Protein AF-A0A955BAD9-F1 (afdb_monomer)

Mean predicted aligned error: 7.44 Å

Radius of gyration: 15.03 Å; Cα contacts (8 Å, |Δi|>4): 124; chains: 1; bounding box: 38×24×48 Å

Solvent-accessible surface area (backbone atoms only — not comparable to full-atom values): 6610 Å² total; per-residue (Å²): 117,67,66,63,49,35,53,48,53,50,49,50,52,53,49,50,53,49,53,52,49,50,55,52,46,46,71,65,42,60,84,68,66,59,98,59,85,75,54,67,67,60,50,46,52,51,29,34,54,47,10,43,53,49,12,52,51,46,30,72,78,48,44,62,55,74,58,89,49,70,70,55,49,56,50,46,48,54,52,46,16,51,53,46,8,49,50,25,32,52,53,23,52,53,34,48,76,68,78,38,84,68,52,74,58,26,33,36,72,38,28,22,42,18,38,35,36,17,38,49,43,34,72,76,67,36,87

Secondary structure (DSSP, 8-state):
-HHHHHHHHHHHHHHHHHHHHHHHHHHHHGGG--SS---HHHHHHHHHHHHHHHHHHHHHH--S-S---HHHHHHHHHHHHHHHHHHHHHHHHHHHHTT----GGGSHHHHHHHHHHHHHHHHHH--

Structure (mmCIF, N/CA/C/O backbone):
data_AF-A0A955BAD9-F1
#
_entry.id   AF-A0A955BAD9-F1
#
loop_
_atom_site.group_PDB
_atom_site.id
_atom_site.type_symbol
_atom_site.label_atom_id
_atom_site.label_alt_id
_atom_site.label_comp_id
_atom_site.label_asym_id
_atom_site.label_entity_id
_atom_site.label_seq_id
_atom_site.pdbx_PDB_ins_code
_atom_site.Cartn_x
_atom_site.Cartn_y
_atom_site.Cartn_z
_atom_site.occupancy
_atom_site.B_iso_or_equiv
_atom_site.auth_seq_id
_atom_site.auth_comp_id
_atom_site.auth_asym_id
_atom_site.auth_atom_id
_atom_site.pdbx_PDB_model_num
ATOM 1 N N . MET A 1 1 ? -0.091 -0.366 -24.744 1.00 60.34 1 MET A N 1
ATOM 2 C CA . MET A 1 1 ? -1.238 -1.117 -24.183 1.00 60.34 1 MET A CA 1
ATOM 3 C C . MET A 1 1 ? -0.776 -2.151 -23.162 1.00 60.34 1 MET A C 1
ATOM 5 O O . MET A 1 1 ? -1.406 -2.239 -22.121 1.00 60.34 1 MET A O 1
ATOM 9 N N . GLU A 1 2 ? 0.344 -2.839 -23.399 1.00 75.81 2 GLU A N 1
ATOM 10 C CA . GLU A 1 2 ? 0.946 -3.832 -22.484 1.00 75.81 2 GLU A CA 1
ATOM 11 C C . GLU A 1 2 ? 1.285 -3.264 -21.089 1.00 75.81 2 GLU A C 1
ATOM 13 O O . GLU A 1 2 ? 0.819 -3.780 -20.082 1.00 75.81 2 GLU A O 1
ATOM 18 N N . PHE A 1 3 ? 1.912 -2.083 -21.030 1.00 74.25 3 PHE A N 1
ATOM 19 C CA . PHE A 1 3 ? 2.253 -1.411 -19.766 1.00 74.25 3 PHE A CA 1
ATOM 20 C C . PHE A 1 3 ? 1.070 -1.169 -18.805 1.00 74.25 3 PHE A C 1
ATOM 22 O O . PHE A 1 3 ? 1.169 -1.429 -17.608 1.00 74.25 3 PHE A O 1
ATOM 29 N N . ILE A 1 4 ? -0.050 -0.633 -19.309 1.00 78.94 4 ILE A N 1
ATOM 30 C CA . ILE A 1 4 ? -1.216 -0.331 -18.459 1.00 78.94 4 ILE A CA 1
ATOM 31 C C . ILE A 1 4 ? -1.791 -1.632 -17.896 1.00 78.94 4 ILE A C 1
ATOM 33 O O . ILE A 1 4 ? -2.242 -1.655 -16.754 1.00 78.94 4 ILE A O 1
ATOM 37 N N . PHE A 1 5 ? -1.750 -2.706 -18.687 1.00 82.44 5 PHE A N 1
ATOM 38 C CA . PHE A 1 5 ? -2.208 -4.024 -18.278 1.00 82.44 5 PHE A CA 1
ATOM 39 C C . PHE A 1 5 ? -1.304 -4.632 -17.195 1.00 82.44 5 PHE A C 1
ATOM 41 O O . PHE A 1 5 ? -1.826 -5.059 -16.170 1.00 82.44 5 PHE A O 1
ATOM 48 N N . GLU A 1 6 ? 0.023 -4.595 -17.356 1.00 80.88 6 GLU A N 1
ATOM 49 C CA . GLU A 1 6 ? 0.983 -5.055 -16.335 1.00 80.88 6 GLU A CA 1
ATOM 50 C C . GLU A 1 6 ? 0.798 -4.321 -15.002 1.00 80.88 6 GLU A C 1
ATOM 52 O O . GLU A 1 6 ? 0.706 -4.946 -13.943 1.00 80.88 6 GLU A O 1
ATOM 57 N N . LEU A 1 7 ? 0.676 -2.989 -15.056 1.00 78.56 7 LEU A N 1
ATOM 58 C CA . LEU A 1 7 ? 0.479 -2.162 -13.868 1.00 78.56 7 LEU A CA 1
ATOM 59 C C . LEU A 1 7 ? -0.864 -2.469 -13.194 1.00 78.56 7 LEU A C 1
ATOM 61 O O . LEU A 1 7 ? -0.926 -2.570 -11.971 1.00 78.56 7 LEU A O 1
ATOM 65 N N . LEU A 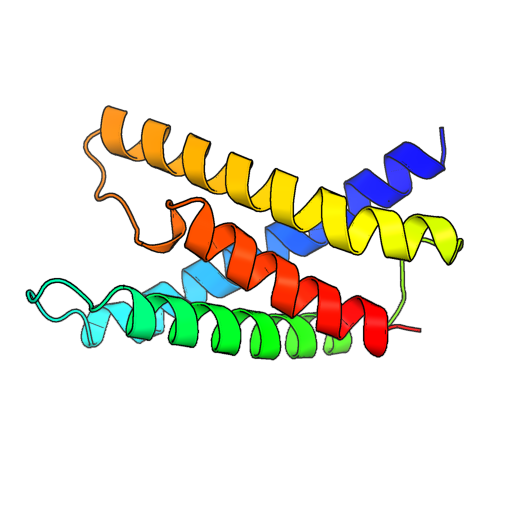1 8 ? -1.928 -2.679 -13.978 1.00 82.69 8 LEU A N 1
ATOM 66 C CA . 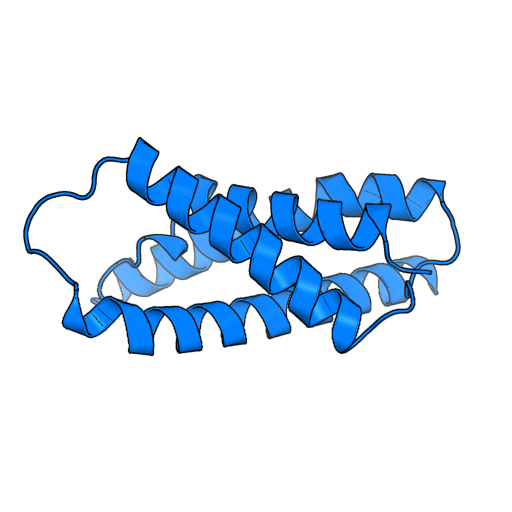LEU A 1 8 ? -3.235 -3.097 -13.467 1.00 82.69 8 LEU A CA 1
ATOM 67 C C . LEU A 1 8 ? -3.186 -4.471 -12.801 1.00 82.69 8 LEU A C 1
ATOM 69 O O . LEU A 1 8 ? -3.730 -4.621 -11.712 1.00 82.69 8 LEU A O 1
ATOM 73 N N . VAL A 1 9 ? -2.554 -5.464 -13.428 1.00 83.25 9 VAL A N 1
ATOM 74 C CA . VAL A 1 9 ? -2.449 -6.825 -12.883 1.00 83.25 9 VAL A CA 1
ATOM 75 C C . VAL A 1 9 ? -1.642 -6.819 -11.589 1.00 83.25 9 VAL A C 1
ATOM 77 O O . VAL A 1 9 ? -2.078 -7.411 -10.601 1.00 83.25 9 VAL A O 1
ATOM 80 N N . GLN A 1 10 ? -0.515 -6.102 -11.558 1.00 79.62 10 GLN A N 1
ATOM 81 C CA . GLN A 1 10 ? 0.283 -5.964 -10.345 1.00 79.62 10 GLN A CA 1
ATOM 82 C C . GLN A 1 10 ? -0.502 -5.250 -9.237 1.00 79.62 10 GLN A C 1
ATOM 84 O O . GLN A 1 10 ? -0.560 -5.751 -8.115 1.00 79.62 10 GLN A O 1
ATOM 89 N N . PHE A 1 11 ? -1.168 -4.138 -9.557 1.00 79.94 11 PHE A N 1
ATOM 90 C CA . PHE A 1 11 ? -2.038 -3.428 -8.620 1.00 79.94 11 PHE A CA 1
ATOM 91 C C . PHE A 1 11 ? -3.141 -4.339 -8.063 1.00 79.94 11 PHE A C 1
ATOM 93 O O . PHE A 1 11 ? -3.392 -4.348 -6.859 1.00 79.94 11 PHE A O 1
ATOM 100 N N . LEU A 1 12 ? -3.783 -5.137 -8.920 1.00 83.88 12 LEU A N 1
ATOM 101 C CA . LEU A 1 12 ? -4.860 -6.037 -8.518 1.00 83.88 12 LEU A CA 1
ATOM 102 C C . LEU A 1 12 ? -4.341 -7.176 -7.632 1.00 83.88 12 LEU A C 1
ATOM 104 O O . LEU A 1 12 ? -4.982 -7.513 -6.641 1.00 83.88 12 LEU A O 1
ATOM 108 N N . GLY A 1 13 ? -3.170 -7.735 -7.945 1.00 80.38 13 GLY A N 1
ATOM 109 C CA . GLY A 1 13 ? -2.506 -8.735 -7.108 1.00 80.38 13 GLY A CA 1
ATOM 110 C C . GLY A 1 13 ? -2.147 -8.187 -5.726 1.00 80.38 13 GLY A C 1
ATOM 111 O O . GLY A 1 13 ? -2.452 -8.816 -4.712 1.00 80.38 13 GLY A O 1
ATOM 112 N N . GLU A 1 14 ? -1.570 -6.985 -5.668 1.00 75.88 14 GLU A N 1
ATOM 113 C CA . GLU A 1 14 ? -1.260 -6.300 -4.408 1.00 75.88 14 GLU A CA 1
ATOM 114 C C . GLU A 1 14 ? -2.534 -6.008 -3.596 1.00 75.88 14 GLU A C 1
ATOM 116 O O . GLU A 1 14 ? -2.570 -6.285 -2.394 1.00 75.88 14 GLU A O 1
ATOM 121 N N . LEU A 1 15 ? -3.608 -5.556 -4.255 1.00 79.25 15 LEU A N 1
ATOM 122 C CA . LEU A 1 15 ? -4.919 -5.331 -3.641 1.00 79.25 15 LEU A CA 1
ATOM 123 C C . LEU A 1 15 ? -5.531 -6.629 -3.087 1.00 79.25 15 LEU A C 1
ATOM 125 O O . LEU A 1 15 ? -6.089 -6.628 -1.989 1.00 79.25 15 LEU A O 1
ATOM 129 N N . LEU A 1 16 ? -5.425 -7.744 -3.815 1.00 83.12 16 LEU A N 1
ATOM 130 C CA . LEU A 1 16 ? -5.941 -9.041 -3.374 1.00 83.12 16 LEU A CA 1
ATOM 131 C C . LEU A 1 16 ? -5.200 -9.549 -2.137 1.00 83.12 16 LEU A C 1
ATOM 133 O O . LEU A 1 16 ? -5.843 -9.922 -1.154 1.00 83.12 16 LEU A O 1
ATOM 137 N N . VAL A 1 17 ? -3.863 -9.528 -2.144 1.00 77.19 17 VAL A N 1
ATOM 138 C CA . VAL A 1 17 ? -3.078 -9.946 -0.971 1.00 77.19 17 VAL A CA 1
ATOM 139 C C . VAL A 1 17 ? -3.364 -9.025 0.215 1.00 77.19 17 VAL A C 1
ATOM 141 O O . VAL A 1 17 ? -3.513 -9.507 1.335 1.00 77.19 17 VAL A O 1
A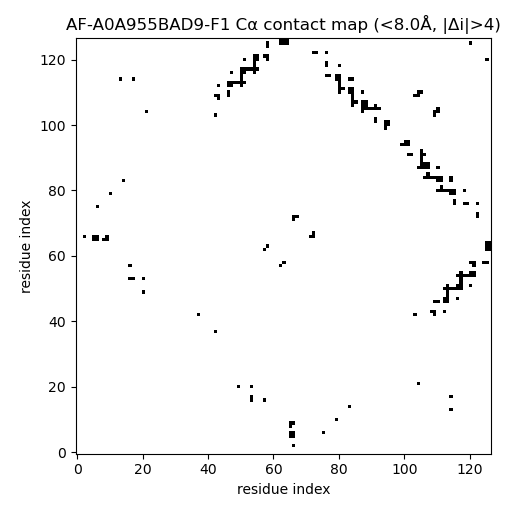TOM 144 N N . GLN A 1 18 ? -3.524 -7.721 -0.016 1.00 74.44 18 GLN A N 1
ATOM 145 C CA . GLN A 1 18 ? -3.963 -6.781 1.015 1.00 74.44 18 GLN A CA 1
ATOM 146 C C . GLN A 1 18 ? -5.300 -7.154 1.633 1.00 74.44 18 GLN A C 1
ATOM 148 O O . GLN A 1 18 ? -5.416 -7.179 2.856 1.00 74.44 18 GLN A O 1
ATOM 153 N N . LEU A 1 19 ? -6.294 -7.471 0.806 1.00 78.31 19 LEU A N 1
ATOM 154 C CA . LEU A 1 19 ? -7.618 -7.849 1.280 1.00 78.31 19 LEU A CA 1
ATOM 155 C C . LEU A 1 19 ? -7.556 -9.125 2.133 1.00 78.31 19 LEU A C 1
ATOM 157 O O . LEU A 1 19 ? -8.176 -9.200 3.193 1.00 78.31 19 LEU A O 1
ATOM 161 N N . LEU A 1 20 ? -6.770 -10.116 1.700 1.00 80.69 20 LEU A N 1
ATOM 162 C CA . LEU A 1 20 ? -6.556 -11.359 2.444 1.00 80.69 20 LEU A CA 1
ATOM 163 C C . LEU A 1 20 ? -5.846 -11.106 3.780 1.00 80.69 20 LEU A C 1
ATOM 165 O O . LEU A 1 20 ? -6.268 -11.635 4.809 1.00 80.69 20 LEU A O 1
ATOM 169 N N . MET A 1 21 ? -4.815 -10.259 3.784 1.00 75.25 21 MET A N 1
ATOM 170 C CA . MET A 1 21 ? -4.103 -9.862 5.000 1.00 75.25 21 MET A CA 1
ATOM 171 C C . MET A 1 21 ? -5.001 -9.062 5.947 1.00 75.25 21 MET A C 1
ATOM 173 O O . MET A 1 21 ? -4.943 -9.285 7.150 1.00 75.25 21 MET A O 1
ATOM 177 N N . GLU A 1 22 ? -5.873 -8.183 5.443 1.00 75.19 22 GLU A N 1
ATOM 178 C CA . GLU A 1 22 ? -6.870 -7.477 6.258 1.00 75.19 22 GLU A CA 1
ATOM 179 C C . GLU A 1 22 ? -7.845 -8.460 6.917 1.00 75.19 22 GLU A C 1
ATOM 181 O O . GLU A 1 22 ? -8.142 -8.329 8.106 1.00 75.19 22 GLU A O 1
ATOM 186 N N . LEU A 1 23 ? -8.345 -9.448 6.168 1.00 75.94 23 LEU A N 1
ATOM 187 C CA . LEU A 1 23 ? -9.250 -10.469 6.700 1.00 75.94 23 LEU A CA 1
ATOM 188 C C . LEU A 1 23 ? -8.561 -11.327 7.769 1.00 75.94 23 LEU A C 1
ATOM 190 O O . LEU A 1 23 ? -9.132 -11.535 8.841 1.00 75.94 23 LEU A O 1
ATOM 194 N N . GLY A 1 24 ? -7.325 -11.765 7.511 1.00 73.88 24 GLY A N 1
ATOM 195 C CA . GLY A 1 24 ? -6.513 -12.505 8.478 1.00 73.88 24 GLY A CA 1
ATOM 196 C C . GLY A 1 24 ? -6.191 -11.675 9.722 1.00 73.88 24 GLY A C 1
ATOM 197 O O . GLY A 1 24 ? -6.372 -12.143 10.845 1.00 73.88 24 GLY A O 1
ATOM 198 N N . PHE A 1 25 ? -5.800 -10.411 9.541 1.00 68.75 25 PHE A N 1
ATOM 199 C CA . PHE A 1 25 ? -5.543 -9.488 10.643 1.00 68.75 25 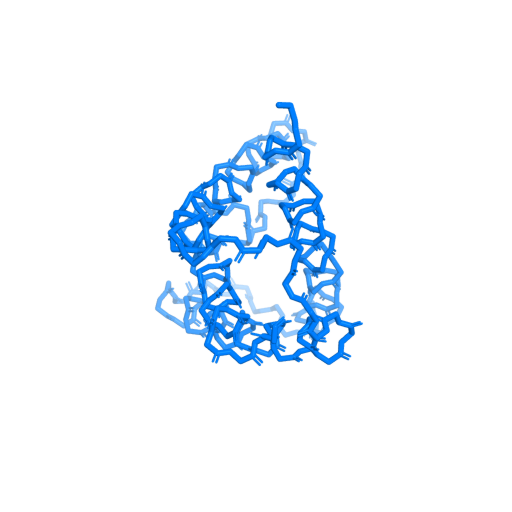PHE A CA 1
ATOM 200 C C . PHE A 1 25 ? -6.785 -9.282 11.491 1.00 68.75 25 PHE A C 1
ATOM 202 O O . PHE A 1 25 ? -6.691 -9.315 12.710 1.00 68.75 25 PHE A O 1
ATOM 209 N N . ARG A 1 26 ? -7.954 -9.105 10.870 1.00 68.06 26 ARG A N 1
ATOM 210 C CA . ARG A 1 26 ? -9.205 -8.967 11.609 1.00 68.06 26 ARG A CA 1
ATOM 211 C C . ARG A 1 26 ? -9.456 -10.194 12.479 1.00 68.06 26 ARG A C 1
ATOM 213 O O . ARG A 1 26 ? -9.687 -10.018 13.666 1.00 68.06 26 ARG A O 1
ATOM 220 N N . ALA A 1 27 ? -9.342 -11.400 11.930 1.00 70.31 27 ALA A N 1
ATOM 221 C CA . ALA A 1 27 ? -9.544 -12.627 12.700 1.00 70.31 27 ALA A CA 1
ATOM 222 C C . ALA A 1 27 ? -8.585 -12.738 13.902 1.00 70.31 27 ALA A C 1
ATOM 224 O O . ALA A 1 27 ? -8.983 -13.201 14.968 1.00 70.31 27 ALA A O 1
ATOM 225 N N . ILE A 1 28 ? -7.340 -12.271 13.750 1.00 66.31 28 ILE A N 1
ATOM 226 C CA . ILE A 1 28 ? -6.324 -12.307 14.812 1.00 66.31 28 ILE A CA 1
ATOM 227 C C . ILE A 1 28 ? -6.498 -11.163 15.817 1.00 66.31 28 ILE A C 1
ATOM 229 O O . ILE A 1 28 ? -6.260 -11.366 17.001 1.00 66.31 28 ILE A O 1
ATOM 233 N N . ALA A 1 29 ? -6.884 -9.967 15.372 1.00 65.19 29 ALA A N 1
ATOM 234 C CA . ALA A 1 29 ? -6.922 -8.748 16.179 1.00 65.19 29 ALA A CA 1
ATOM 235 C C . ALA A 1 29 ? -8.274 -8.501 16.866 1.00 65.19 29 ALA A C 1
ATOM 237 O O . ALA A 1 29 ? -8.321 -7.778 17.858 1.00 65.19 29 ALA A O 1
ATOM 238 N N . GLU A 1 30 ? -9.369 -9.088 16.372 1.00 67.19 30 GLU A N 1
ATOM 239 C CA . GLU A 1 30 ? -10.714 -8.975 16.957 1.00 67.19 30 GLU A CA 1
ATOM 240 C C . GLU A 1 30 ? -10.766 -9.421 18.438 1.00 67.19 30 GLU A C 1
ATOM 242 O O . GLU A 1 30 ? -11.354 -8.683 19.227 1.00 67.19 30 GLU A O 1
ATOM 247 N N . PRO A 1 31 ? -10.059 -10.488 18.878 1.00 62.41 31 PRO A N 1
ATOM 248 C CA . PRO A 1 31 ? -9.923 -10.848 20.297 1.00 62.41 31 PRO A CA 1
ATOM 249 C C . PRO A 1 31 ? -9.126 -9.848 21.148 1.00 62.41 31 PRO A C 1
ATOM 251 O O . PRO A 1 31 ? -9.328 -9.769 22.356 1.00 62.41 31 PRO A O 1
ATOM 254 N N . PHE A 1 32 ? -8.208 -9.093 20.538 1.00 60.72 32 PHE A N 1
ATOM 255 C CA . PHE A 1 32 ? -7.361 -8.111 21.227 1.00 60.72 32 PHE A CA 1
ATOM 256 C C . PHE A 1 32 ? -7.913 -6.683 21.124 1.00 60.72 32 PHE A C 1
ATOM 258 O O . PHE A 1 32 ? -7.240 -5.736 21.548 1.00 60.72 32 PHE A O 1
ATOM 265 N N . ARG A 1 33 ? -9.124 -6.498 20.566 1.00 60.88 33 ARG A N 1
ATOM 266 C CA . ARG A 1 33 ? -9.792 -5.190 20.530 1.00 60.88 33 ARG A CA 1
ATOM 267 C C . ARG A 1 33 ? -9.971 -4.691 21.959 1.00 60.88 33 ARG A C 1
ATOM 269 O O . ARG A 1 33 ? -10.807 -5.171 22.710 1.00 60.88 33 ARG A O 1
ATOM 276 N N . THR A 1 34 ? -9.158 -3.706 22.317 1.00 55.25 34 THR A N 1
ATOM 277 C CA . THR A 1 34 ? -9.301 -2.947 23.556 1.00 55.25 34 THR A CA 1
ATOM 278 C C . THR A 1 34 ? -10.112 -1.691 23.244 1.00 55.25 34 THR A C 1
ATOM 280 O O . THR A 1 34 ? -9.804 -0.997 22.278 1.00 55.25 34 THR A O 1
ATOM 283 N N . ASP A 1 35 ? -11.0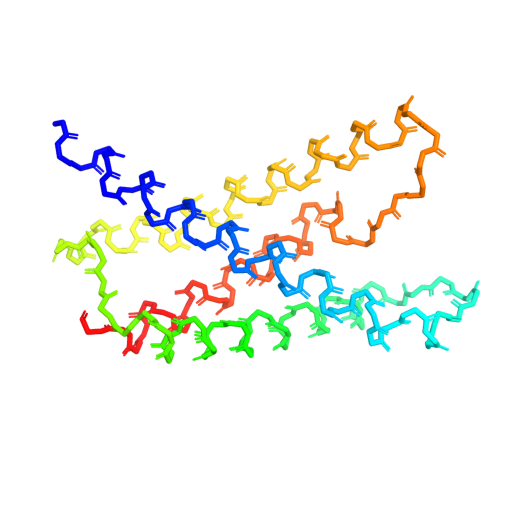94 -1.351 24.082 1.00 54.44 35 ASP A N 1
ATOM 284 C CA . ASP A 1 35 ? -11.972 -0.167 23.945 1.00 54.44 35 ASP A CA 1
ATOM 285 C C . ASP A 1 35 ? -11.243 1.185 24.092 1.00 54.44 35 ASP A C 1
ATOM 287 O O . ASP A 1 35 ? -11.851 2.256 24.083 1.00 54.44 35 ASP A O 1
ATOM 291 N N . ARG A 1 36 ? -9.916 1.163 24.248 1.00 56.25 36 ARG A N 1
ATOM 292 C CA . ARG A 1 36 ? -9.089 2.363 24.360 1.00 56.25 36 ARG A CA 1
ATOM 293 C C . ARG A 1 36 ? -8.711 2.869 22.968 1.00 56.25 36 ARG A C 1
ATOM 295 O O . ARG A 1 36 ? -8.381 2.060 22.100 1.00 56.25 36 ARG A O 1
ATOM 302 N N . PRO A 1 37 ? -8.679 4.197 22.752 1.00 56.38 37 PRO A N 1
ATOM 303 C CA . PRO A 1 37 ? -8.211 4.754 21.492 1.00 56.38 37 PRO A CA 1
ATOM 304 C C . PRO A 1 37 ? -6.779 4.276 21.236 1.00 56.38 37 PRO A C 1
ATOM 306 O O . PRO A 1 37 ? -5.864 4.565 22.009 1.00 56.38 37 PRO A O 1
ATOM 309 N N . ALA A 1 38 ? -6.596 3.501 20.167 1.00 63.12 38 ALA A N 1
ATOM 310 C CA . ALA A 1 38 ? -5.288 2.998 19.782 1.00 63.12 38 ALA A CA 1
ATOM 311 C C . ALA A 1 38 ? -4.337 4.180 19.540 1.00 63.12 38 ALA A C 1
ATOM 313 O O . ALA A 1 38 ? -4.665 5.113 18.802 1.00 63.12 38 ALA A O 1
ATOM 314 N N . ASN A 1 39 ? -3.152 4.138 20.154 1.00 76.69 39 ASN A N 1
ATOM 315 C CA . ASN A 1 39 ? -2.105 5.119 19.890 1.00 76.69 39 ASN A CA 1
ATOM 316 C C . ASN A 1 39 ? -1.766 5.083 18.389 1.00 76.69 39 ASN A C 1
ATOM 318 O O . ASN A 1 39 ? -1.427 4.028 17.852 1.00 76.69 39 ASN A O 1
ATOM 322 N N . VAL A 1 40 ? -1.857 6.234 17.717 1.00 76.94 40 VAL A N 1
ATOM 323 C CA . VAL A 1 40 ? -1.655 6.369 16.265 1.00 76.94 40 VAL A CA 1
ATOM 324 C C . VAL A 1 40 ? -0.304 5.802 15.826 1.00 76.94 40 VAL A C 1
ATOM 326 O O . VAL A 1 40 ? -0.235 5.148 14.787 1.00 76.94 40 VAL A O 1
ATOM 329 N N . PHE A 1 41 ? 0.747 5.995 16.627 1.00 78.12 41 PHE A N 1
ATOM 330 C CA . PHE A 1 41 ? 2.083 5.470 16.338 1.00 78.12 41 PHE A CA 1
ATOM 331 C C . PHE A 1 41 ? 2.153 3.948 16.464 1.00 78.12 41 PHE A C 1
ATOM 333 O O . PHE A 1 41 ? 2.775 3.293 15.632 1.00 78.12 41 PHE A O 1
ATOM 340 N N . LEU A 1 42 ? 1.477 3.372 17.463 1.00 79.81 42 LEU A N 1
ATOM 341 C CA . LEU A 1 42 ? 1.415 1.921 17.642 1.00 79.81 42 LEU A CA 1
ATOM 342 C C . LEU A 1 42 ? 0.630 1.259 16.502 1.00 79.81 42 LEU A C 1
ATOM 344 O O . LEU A 1 42 ? 1.042 0.221 15.991 1.00 79.81 42 LEU A O 1
ATOM 348 N N . ALA A 1 43 ? -0.461 1.892 16.060 1.00 77.31 43 ALA A N 1
ATOM 349 C CA . ALA A 1 43 ? -1.213 1.445 14.893 1.00 77.31 43 ALA A CA 1
ATOM 350 C C . ALA A 1 43 ? -0.345 1.487 13.624 1.00 77.31 43 ALA A C 1
ATOM 352 O O . ALA A 1 43 ? -0.262 0.485 12.918 1.00 77.31 43 ALA A O 1
ATOM 353 N N . LEU A 1 44 ? 0.359 2.599 13.367 1.00 80.31 44 LEU A N 1
ATOM 354 C CA . LEU A 1 44 ? 1.294 2.713 12.238 1.00 80.31 44 LEU A CA 1
ATOM 355 C C . LEU A 1 44 ? 2.372 1.629 12.268 1.00 80.31 44 LEU A C 1
ATOM 357 O O . LEU A 1 44 ? 2.606 0.986 11.249 1.00 80.31 44 LEU A O 1
ATOM 361 N N . ALA A 1 45 ? 2.994 1.398 13.426 1.00 83.62 45 ALA A N 1
ATOM 362 C CA . ALA A 1 45 ? 4.006 0.359 13.585 1.00 83.62 45 ALA A CA 1
ATOM 363 C C . ALA A 1 45 ? 3.442 -1.034 13.263 1.00 83.62 45 ALA A C 1
ATOM 365 O O . ALA A 1 45 ? 4.069 -1.794 12.527 1.00 83.62 45 ALA A O 1
ATOM 366 N N . GLY A 1 46 ? 2.230 -1.343 13.737 1.00 82.31 46 GLY A N 1
ATOM 367 C CA . GLY A 1 46 ? 1.536 -2.586 13.402 1.00 82.31 46 GLY A CA 1
ATOM 368 C C . GLY A 1 46 ? 1.295 -2.745 11.899 1.00 82.31 46 GLY A C 1
ATOM 369 O O . GLY A 1 46 ? 1.561 -3.809 11.346 1.00 82.31 46 GLY A O 1
ATOM 370 N N . TYR A 1 47 ? 0.864 -1.681 11.217 1.00 80.56 47 TYR A N 1
ATOM 371 C CA . TYR A 1 47 ? 0.641 -1.700 9.767 1.00 80.56 47 TYR A CA 1
ATOM 372 C C . TYR A 1 47 ? 1.926 -1.820 8.950 1.00 80.56 47 TYR A C 1
ATOM 374 O O . TYR A 1 47 ? 1.929 -2.516 7.938 1.00 80.56 47 TYR A O 1
ATOM 382 N N . ILE A 1 48 ? 3.019 -1.200 9.398 1.00 87.31 48 ILE A N 1
ATOM 383 C CA . ILE A 1 48 ? 4.346 -1.364 8.794 1.00 87.31 48 ILE A CA 1
ATOM 384 C C . ILE A 1 48 ? 4.803 -2.817 8.924 1.00 87.31 48 ILE A C 1
ATOM 386 O O . ILE A 1 48 ? 5.158 -3.435 7.927 1.00 87.31 48 ILE A O 1
ATOM 390 N N . LEU A 1 49 ? 4.748 -3.390 10.131 1.00 86.69 49 LEU A N 1
ATOM 391 C CA . LEU A 1 49 ? 5.126 -4.789 10.356 1.00 86.69 49 LEU A CA 1
ATOM 392 C C . LEU A 1 49 ? 4.280 -5.742 9.507 1.00 86.69 49 LEU A C 1
ATOM 394 O O . LEU A 1 49 ? 4.809 -6.666 8.894 1.00 86.69 49 LEU A O 1
ATOM 398 N N . MET A 1 50 ? 2.978 -5.486 9.418 1.00 81.81 50 MET A N 1
ATOM 399 C CA . MET A 1 50 ? 2.070 -6.265 8.583 1.00 81.81 50 MET A CA 1
ATOM 400 C C . MET A 1 50 ? 2.375 -6.128 7.094 1.00 81.81 50 MET A C 1
ATOM 402 O O . MET A 1 50 ? 2.313 -7.126 6.384 1.00 81.81 50 MET A O 1
ATOM 406 N N . GLY A 1 51 ? 2.732 -4.937 6.614 1.00 86.25 51 GLY A N 1
ATOM 407 C CA . GLY A 1 51 ? 3.138 -4.744 5.224 1.00 86.25 51 GLY A CA 1
ATOM 408 C C . GLY A 1 51 ? 4.460 -5.443 4.907 1.00 86.25 51 GLY A C 1
ATOM 409 O O . GLY A 1 51 ? 4.578 -6.054 3.850 1.00 86.25 51 GLY A O 1
ATOM 410 N N . LEU A 1 52 ? 5.412 -5.480 5.847 1.00 90.25 52 LEU A N 1
ATOM 411 C CA . LEU A 1 52 ? 6.641 -6.275 5.710 1.00 90.25 52 LEU A CA 1
ATOM 412 C C . LEU A 1 52 ? 6.341 -7.780 5.621 1.00 90.25 52 LEU A C 1
ATOM 414 O O . LEU A 1 52 ? 6.808 -8.449 4.699 1.00 90.25 52 LEU A O 1
ATOM 418 N N . ILE A 1 53 ? 5.523 -8.309 6.539 1.00 87.56 53 ILE A N 1
ATOM 419 C CA . ILE A 1 53 ? 5.111 -9.723 6.544 1.00 87.56 53 ILE A CA 1
ATOM 420 C C . ILE A 1 53 ? 4.332 -10.056 5.268 1.00 87.56 53 ILE A C 1
ATOM 422 O O . ILE A 1 53 ? 4.631 -11.036 4.590 1.00 87.56 53 ILE A O 1
ATOM 426 N N . GLY A 1 54 ? 3.360 -9.218 4.907 1.00 84.56 54 GLY A N 1
ATOM 427 C CA . GLY A 1 54 ? 2.560 -9.364 3.696 1.00 84.56 54 GLY A CA 1
ATOM 428 C C . GLY A 1 54 ? 3.410 -9.286 2.431 1.00 84.56 54 GLY A C 1
ATOM 429 O O . GLY A 1 54 ? 3.176 -10.048 1.499 1.00 84.56 54 GLY A O 1
ATOM 430 N N . GLY A 1 55 ? 4.434 -8.432 2.412 1.00 87.00 55 GLY A N 1
ATOM 431 C CA . GLY A 1 55 ? 5.417 -8.352 1.334 1.00 87.00 55 GLY A CA 1
ATOM 432 C C . GLY A 1 55 ? 6.207 -9.646 1.192 1.00 87.00 55 GLY A C 1
ATOM 433 O O . GLY A 1 55 ? 6.352 -10.152 0.083 1.00 87.00 55 GLY A O 1
ATOM 434 N N . GLN A 1 56 ? 6.640 -10.231 2.309 1.00 88.88 56 GLN A N 1
ATOM 435 C CA . GLN A 1 56 ? 7.371 -11.496 2.311 1.00 88.88 56 GLN A CA 1
ATOM 436 C C . GLN A 1 56 ? 6.494 -12.676 1.867 1.00 88.88 56 GLN A C 1
ATOM 438 O O . GLN A 1 56 ? 6.934 -13.503 1.070 1.00 88.88 56 GLN A O 1
ATOM 443 N N . ILE A 1 57 ? 5.245 -12.740 2.339 1.00 85.75 57 ILE A N 1
ATOM 444 C CA . ILE A 1 57 ? 4.262 -13.744 1.905 1.00 85.75 57 ILE A CA 1
ATOM 445 C C . ILE A 1 57 ? 3.963 -13.571 0.414 1.00 85.75 57 ILE A C 1
ATOM 447 O O . ILE A 1 57 ? 3.968 -14.540 -0.339 1.00 85.75 57 ILE A O 1
ATOM 451 N N . SER A 1 58 ? 3.748 -12.333 -0.032 1.00 82.62 58 SER A N 1
ATOM 452 C CA . SER A 1 58 ? 3.498 -12.013 -1.436 1.00 82.62 58 SER A CA 1
ATOM 453 C C . SER A 1 58 ? 4.670 -12.418 -2.324 1.00 82.62 58 SER A C 1
ATOM 455 O O . SER A 1 58 ? 4.451 -12.988 -3.387 1.00 82.62 58 SER A O 1
ATOM 457 N N . LEU A 1 59 ? 5.906 -12.166 -1.890 1.00 85.94 59 LEU A N 1
ATOM 458 C CA . LEU A 1 59 ? 7.109 -12.608 -2.588 1.00 85.94 59 LEU A CA 1
ATOM 459 C C . LEU A 1 59 ? 7.180 -14.137 -2.675 1.00 85.94 59 LEU A C 1
ATOM 461 O O . LEU A 1 59 ? 7.551 -14.674 -3.711 1.00 85.94 59 LEU A O 1
ATOM 465 N N . TRP A 1 60 ? 6.818 -14.841 -1.602 1.00 84.38 60 TRP A N 1
ATOM 466 C CA . TRP A 1 60 ? 6.832 -16.302 -1.586 1.00 84.38 60 TRP A CA 1
ATOM 467 C C . TRP A 1 60 ? 5.785 -16.911 -2.530 1.00 84.38 60 TRP A C 1
ATOM 469 O O . TRP A 1 60 ? 6.068 -17.902 -3.197 1.00 84.38 60 TRP A O 1
ATOM 479 N N . LEU A 1 61 ? 4.603 -16.296 -2.626 1.00 81.62 61 LEU A N 1
ATOM 480 C CA . LEU A 1 61 ? 3.533 -16.723 -3.534 1.00 81.62 61 LEU A CA 1
ATOM 481 C C . LEU A 1 61 ? 3.794 -16.319 -4.993 1.00 81.62 61 LEU A C 1
ATOM 483 O O . LEU A 1 61 ? 3.458 -17.061 -5.911 1.00 81.62 61 LEU A O 1
ATOM 487 N N . MET A 1 62 ? 4.359 -15.130 -5.206 1.00 81.25 62 MET A N 1
ATOM 488 C CA . MET A 1 62 ? 4.593 -14.512 -6.515 1.00 81.25 62 MET A CA 1
ATOM 489 C C . MET A 1 62 ? 6.008 -13.914 -6.540 1.00 81.25 62 MET A C 1
ATOM 491 O O . MET A 1 62 ? 6.162 -12.705 -6.315 1.00 81.25 62 MET A O 1
ATOM 495 N N . PRO A 1 63 ? 7.036 -14.750 -6.778 1.00 80.94 63 PRO A N 1
ATOM 496 C CA . PRO A 1 63 ? 8.440 -14.342 -6.713 1.00 80.94 63 PRO A CA 1
ATOM 497 C C . PRO A 1 63 ? 8.887 -13.485 -7.899 1.00 80.94 63 PRO A C 1
ATOM 499 O O . PRO A 1 63 ? 9.893 -12.786 -7.785 1.00 80.94 63 PRO A O 1
ATOM 502 N N . GLU A 1 64 ? 8.149 -13.526 -9.007 1.00 79.00 64 GLU A N 1
ATOM 503 C CA . GLU A 1 64 ? 8.453 -12.769 -10.220 1.00 79.00 64 GLU A CA 1
ATOM 504 C C . GLU A 1 64 ? 7.771 -11.394 -10.218 1.00 79.00 64 GLU A C 1
ATOM 506 O O . GLU A 1 64 ? 6.667 -11.204 -9.686 1.00 79.00 64 GLU A O 1
ATOM 511 N N . HIS A 1 65 ? 8.446 -10.413 -10.812 1.00 75.81 65 HIS A N 1
ATOM 512 C CA . HIS A 1 65 ? 7.839 -9.139 -11.174 1.00 75.81 65 HIS A CA 1
ATOM 513 C C . HIS A 1 65 ? 7.071 -9.261 -12.489 1.00 75.81 65 HIS A C 1
ATOM 515 O O . HIS A 1 65 ? 7.615 -9.686 -13.497 1.00 75.81 65 HIS A O 1
ATOM 521 N N . PHE A 1 66 ? 5.839 -8.757 -12.496 1.00 73.44 66 PHE A N 1
ATOM 522 C CA . PHE A 1 66 ? 5.021 -8.649 -13.711 1.00 73.44 66 PHE A CA 1
ATOM 523 C C . PHE A 1 66 ? 5.415 -7.463 -14.600 1.00 73.44 66 PHE A C 1
ATOM 525 O O . PHE A 1 66 ? 4.860 -7.307 -15.677 1.00 73.44 66 PHE A O 1
ATOM 532 N N . ILE A 1 67 ? 6.331 -6.613 -14.126 1.00 78.50 67 ILE A N 1
ATOM 533 C CA . ILE A 1 67 ? 6.833 -5.439 -14.838 1.00 78.50 67 ILE A CA 1
ATOM 534 C C . ILE A 1 67 ? 8.301 -5.683 -15.181 1.00 78.50 67 ILE A C 1
ATOM 536 O O . ILE A 1 67 ? 9.150 -5.719 -14.284 1.00 78.50 67 ILE A O 1
ATOM 540 N N . ASP A 1 68 ? 8.632 -5.774 -16.465 1.00 79.62 68 ASP A N 1
ATOM 541 C CA . ASP A 1 68 ? 10.005 -6.052 -16.914 1.00 79.62 68 ASP A CA 1
ATOM 542 C C . ASP A 1 68 ? 10.935 -4.833 -16.794 1.00 79.62 68 ASP A C 1
ATOM 544 O O . ASP A 1 68 ? 12.134 -4.949 -16.532 1.00 79.62 68 ASP A O 1
ATOM 548 N N . SER A 1 69 ? 10.391 -3.620 -16.924 1.00 83.75 69 SER A N 1
ATOM 549 C CA . SER A 1 69 ? 11.186 -2.389 -16.885 1.00 83.75 69 SER A CA 1
ATOM 550 C C . SER A 1 69 ? 11.505 -1.931 -15.459 1.00 83.75 69 SER A C 1
ATOM 552 O O . SER A 1 69 ? 10.617 -1.565 -14.687 1.00 83.75 69 SER A O 1
ATOM 554 N N . GLN A 1 70 ? 12.796 -1.808 -15.127 1.00 82.00 70 GLN A N 1
ATOM 555 C CA . GLN A 1 70 ? 13.246 -1.267 -13.833 1.00 82.00 70 GLN A CA 1
ATOM 556 C C . GLN A 1 70 ? 12.742 0.158 -13.548 1.00 82.00 70 GLN A C 1
ATOM 558 O O . GLN A 1 70 ? 12.498 0.518 -12.394 1.00 82.00 70 GLN A O 1
ATOM 563 N N . ALA A 1 71 ? 12.593 0.999 -14.577 1.00 85.44 71 ALA A N 1
ATOM 564 C CA . ALA A 1 71 ? 12.040 2.340 -14.397 1.00 85.44 71 ALA A CA 1
ATOM 565 C C . ALA A 1 71 ? 10.572 2.267 -13.955 1.00 85.44 71 ALA A C 1
ATOM 567 O O . ALA A 1 71 ? 10.167 2.973 -13.033 1.00 85.44 71 ALA A O 1
ATOM 568 N N . LEU A 1 72 ? 9.805 1.354 -14.552 1.00 82.12 72 LEU A N 1
ATOM 569 C CA . LEU A 1 72 ? 8.401 1.147 -14.225 1.00 82.12 72 LEU A CA 1
ATOM 570 C C . LEU A 1 72 ? 8.211 0.482 -12.857 1.00 82.12 72 LEU A C 1
ATOM 572 O O . LEU A 1 72 ? 7.310 0.885 -12.129 1.00 82.12 72 LEU A O 1
ATOM 576 N N . ARG A 1 73 ? 9.106 -0.427 -12.441 1.00 84.44 73 ARG A N 1
ATOM 577 C CA . ARG A 1 73 ? 9.118 -0.972 -11.068 1.00 84.44 73 ARG A CA 1
ATOM 578 C C . ARG A 1 73 ? 9.249 0.142 -10.016 1.00 84.44 73 ARG A C 1
ATOM 580 O O . ARG A 1 73 ? 8.526 0.135 -9.022 1.00 84.44 73 ARG A O 1
ATOM 587 N N . ARG A 1 74 ? 10.112 1.143 -10.255 1.00 85.50 74 ARG A N 1
ATOM 588 C CA . ARG A 1 74 ? 10.267 2.318 -9.367 1.00 85.50 74 ARG A CA 1
ATOM 589 C C . ARG A 1 74 ? 9.035 3.215 -9.345 1.00 85.50 74 ARG A C 1
ATOM 591 O O . ARG A 1 74 ? 8.656 3.697 -8.284 1.00 85.50 74 ARG A O 1
ATOM 598 N N . VAL A 1 75 ? 8.412 3.439 -10.501 1.00 86.81 75 VAL A N 1
ATOM 599 C CA . VAL A 1 75 ? 7.163 4.210 -10.574 1.00 86.81 75 VAL A CA 1
ATOM 600 C C . VAL A 1 75 ? 6.051 3.480 -9.820 1.00 86.81 75 VAL A C 1
ATOM 602 O O . VAL A 1 75 ? 5.369 4.094 -9.003 1.00 86.81 75 VAL A O 1
ATOM 605 N N . ASN A 1 76 ? 5.920 2.166 -10.018 1.00 84.69 76 ASN A N 1
ATOM 606 C CA . ASN A 1 76 ? 4.928 1.340 -9.336 1.00 84.69 76 ASN A CA 1
ATOM 607 C C . ASN A 1 76 ? 5.092 1.376 -7.807 1.00 84.69 76 ASN A C 1
ATOM 609 O O . ASN A 1 76 ? 4.100 1.508 -7.096 1.00 84.69 76 ASN A O 1
ATOM 613 N N . LEU A 1 77 ? 6.335 1.370 -7.306 1.00 86.50 77 LEU A N 1
ATOM 614 C CA . LEU A 1 77 ? 6.648 1.477 -5.874 1.00 86.50 77 LEU A CA 1
ATOM 615 C C . LEU A 1 77 ? 6.066 2.737 -5.209 1.00 86.50 77 LEU A C 1
ATOM 617 O O . LEU A 1 77 ? 5.819 2.734 -4.007 1.00 86.50 77 LEU A O 1
ATOM 621 N N . VAL A 1 78 ? 5.854 3.815 -5.966 1.00 87.44 78 VAL A N 1
ATOM 622 C CA . VAL A 1 78 ? 5.289 5.068 -5.445 1.00 87.44 78 VAL A CA 1
ATOM 623 C C . VAL A 1 78 ? 3.804 5.175 -5.770 1.00 87.44 78 VAL A C 1
ATOM 625 O O . VAL A 1 78 ? 2.998 5.485 -4.896 1.00 87.44 78 VAL A O 1
ATOM 628 N N . VAL A 1 79 ? 3.431 4.904 -7.020 1.00 87.00 79 VAL A N 1
ATOM 629 C CA . VAL A 1 79 ? 2.060 5.081 -7.509 1.00 87.00 79 VAL A CA 1
ATOM 630 C C . VAL A 1 79 ? 1.102 4.120 -6.814 1.00 87.00 79 VAL A C 1
ATOM 632 O O . VAL A 1 79 ? 0.039 4.542 -6.359 1.00 87.00 79 VAL A O 1
ATOM 635 N N . THR A 1 80 ? 1.478 2.852 -6.670 1.00 85.69 80 THR A N 1
ATOM 636 C CA . THR A 1 80 ? 0.571 1.828 -6.148 1.00 85.69 80 THR A CA 1
ATOM 637 C C . THR A 1 80 ? 0.212 2.043 -4.679 1.00 85.69 80 THR A C 1
ATOM 639 O O . THR A 1 80 ? -0.982 2.062 -4.375 1.00 85.69 80 THR A O 1
ATOM 642 N N . PRO A 1 81 ? 1.156 2.337 -3.762 1.00 86.31 81 PRO A N 1
ATOM 643 C CA . PRO A 1 81 ? 0.800 2.669 -2.384 1.00 86.31 81 PRO A CA 1
ATOM 644 C C . PRO A 1 81 ? -0.105 3.892 -2.251 1.00 86.31 81 PRO A C 1
ATOM 646 O O . PRO A 1 81 ? -0.989 3.905 -1.395 1.00 86.31 81 PRO A O 1
ATOM 649 N N . ILE A 1 82 ? 0.082 4.909 -3.099 1.00 88.06 82 ILE A N 1
ATOM 650 C CA . ILE A 1 82 ? -0.773 6.103 -3.114 1.00 88.06 82 ILE A CA 1
ATOM 651 C C . ILE A 1 82 ? -2.191 5.727 -3.547 1.00 88.06 82 ILE A C 1
ATOM 653 O O . ILE A 1 82 ? -3.152 6.068 -2.855 1.00 88.06 82 ILE A O 1
ATOM 657 N N . LEU A 1 83 ? -2.326 5.001 -4.661 1.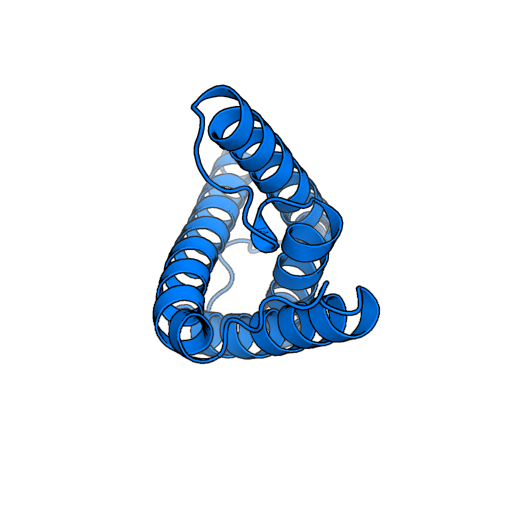00 87.25 83 LEU A N 1
ATOM 658 C CA . LEU A 1 83 ? -3.622 4.545 -5.162 1.00 87.25 83 LEU A CA 1
ATOM 659 C C . LEU A 1 83 ? -4.340 3.672 -4.129 1.00 87.25 83 LEU A C 1
ATOM 661 O O . LEU A 1 83 ? -5.517 3.896 -3.860 1.00 87.25 83 LEU A O 1
ATOM 665 N N . LEU A 1 84 ? -3.632 2.732 -3.501 1.00 83.62 84 LEU A N 1
ATOM 666 C CA . LEU A 1 84 ? -4.192 1.866 -2.463 1.00 83.62 84 LEU A CA 1
ATOM 667 C C . LEU A 1 84 ? -4.609 2.672 -1.230 1.00 83.62 84 LEU A C 1
ATOM 669 O O . LEU A 1 84 ? -5.724 2.496 -0.742 1.00 83.62 84 LEU A O 1
ATOM 673 N N . GLY A 1 85 ? -3.790 3.629 -0.783 1.00 84.75 85 GLY A N 1
ATOM 674 C CA . GLY A 1 85 ? -4.159 4.562 0.282 1.00 84.75 85 GLY A CA 1
ATOM 675 C C . GLY A 1 85 ? -5.476 5.292 -0.009 1.00 84.75 85 GLY A C 1
ATOM 676 O O . GLY A 1 85 ? -6.347 5.361 0.862 1.00 84.75 85 GLY A O 1
ATOM 677 N N . PHE A 1 86 ? -5.664 5.783 -1.239 1.00 86.69 86 PHE A N 1
ATOM 678 C CA . PHE A 1 86 ? -6.916 6.423 -1.655 1.00 86.69 86 PHE A CA 1
ATOM 679 C C . PHE A 1 86 ? -8.090 5.447 -1.722 1.00 86.69 86 PHE A C 1
ATOM 681 O O . PHE A 1 86 ? -9.179 5.778 -1.249 1.00 86.69 86 PHE A O 1
ATOM 688 N N . VAL A 1 87 ? -7.888 4.245 -2.269 1.00 83.56 87 VAL A N 1
ATOM 689 C CA . VAL A 1 87 ? -8.918 3.196 -2.303 1.00 83.56 87 VAL A CA 1
ATOM 690 C C . VAL A 1 87 ? -9.412 2.902 -0.890 1.00 83.56 87 VAL A C 1
ATOM 692 O O . VAL A 1 87 ? -10.620 2.903 -0.659 1.00 83.56 87 VAL A O 1
ATOM 695 N N . PHE A 1 88 ? -8.507 2.742 0.075 1.00 80.44 88 PHE A N 1
ATOM 696 C CA . PHE A 1 88 ? -8.883 2.498 1.465 1.00 80.44 88 PHE A CA 1
ATOM 697 C C . PHE A 1 88 ? -9.638 3.667 2.096 1.00 80.44 88 PHE A C 1
ATOM 699 O O . PHE A 1 88 ? -10.623 3.443 2.799 1.00 80.44 88 PHE A O 1
ATOM 706 N N . GLU A 1 89 ? -9.253 4.911 1.803 1.00 84.25 89 GLU A N 1
ATOM 707 C CA . GLU A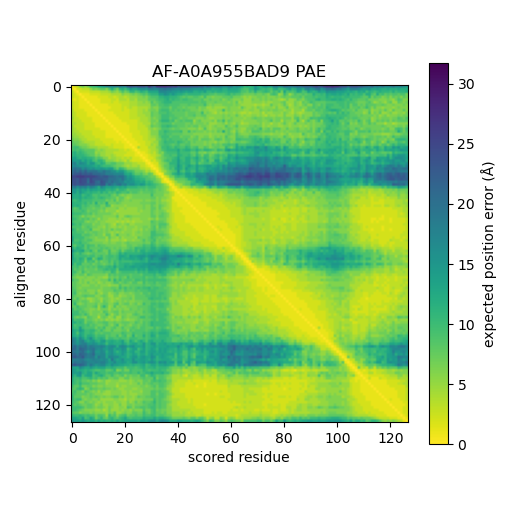 1 89 ? -9.991 6.081 2.283 1.00 84.25 89 GLU A CA 1
ATOM 708 C C . GLU A 1 89 ? -11.419 6.138 1.714 1.00 84.25 89 GLU A C 1
ATOM 710 O O . GLU A 1 89 ? -12.376 6.421 2.444 1.00 84.25 89 GLU A O 1
ATOM 715 N N . VAL A 1 90 ? -11.586 5.843 0.421 1.00 85.25 90 VAL A N 1
ATOM 716 C CA . VAL A 1 90 ? -12.897 5.805 -0.246 1.00 85.25 90 VAL A CA 1
ATOM 717 C C . VAL A 1 90 ? -13.759 4.675 0.313 1.00 85.25 90 VAL A C 1
ATOM 719 O O . VAL A 1 90 ? -14.915 4.910 0.670 1.00 85.25 90 VAL A O 1
ATOM 722 N N . VAL A 1 91 ? -13.198 3.472 0.463 1.00 79.81 91 VAL A N 1
ATOM 723 C CA . VAL A 1 91 ? -13.876 2.323 1.086 1.00 79.81 91 VAL A CA 1
ATOM 724 C C . VAL A 1 91 ? -14.290 2.660 2.520 1.00 79.81 91 VAL A C 1
ATOM 726 O O . VAL A 1 91 ? -15.413 2.357 2.930 1.00 79.81 91 VAL A O 1
ATOM 729 N N . GLY A 1 92 ? -13.435 3.364 3.258 1.00 80.19 92 GLY A N 1
ATOM 730 C CA . GLY A 1 92 ? -13.713 3.866 4.595 1.00 80.19 92 GLY A CA 1
ATOM 731 C C . GLY A 1 92 ? -14.884 4.824 4.683 1.00 80.19 92 GLY A C 1
ATOM 732 O O . GLY A 1 92 ? -15.767 4.666 5.530 1.00 80.19 92 GLY A O 1
ATOM 733 N N . LYS A 1 93 ? -14.909 5.820 3.794 1.00 81.75 93 LYS A N 1
ATOM 734 C CA . LYS A 1 93 ? -16.024 6.771 3.682 1.00 81.75 93 LYS A CA 1
ATOM 735 C C . LYS A 1 93 ? -17.316 6.051 3.302 1.00 81.75 93 LYS A C 1
ATOM 737 O O . LYS A 1 93 ? -18.349 6.286 3.922 1.00 81.75 93 LYS A O 1
ATOM 742 N N . TYR A 1 94 ? -17.252 5.119 2.352 1.00 81.56 94 TYR A N 1
ATOM 743 C CA . TYR A 1 94 ? -18.405 4.317 1.951 1.00 81.56 94 TYR A CA 1
ATOM 744 C C . TYR A 1 94 ? -18.973 3.499 3.122 1.00 81.56 94 TYR A C 1
ATOM 746 O O . TYR A 1 94 ? -20.181 3.517 3.350 1.00 81.56 94 TYR A O 1
ATOM 754 N N . ARG A 1 95 ? -18.122 2.834 3.915 1.00 78.38 95 ARG A N 1
ATOM 755 C CA . ARG A 1 95 ? -18.541 2.056 5.096 1.00 78.38 95 ARG A CA 1
ATOM 756 C C . ARG A 1 95 ? -19.174 2.927 6.177 1.00 78.38 95 ARG A C 1
ATOM 758 O O . ARG A 1 95 ? -20.228 2.559 6.693 1.00 78.38 95 ARG A O 1
ATOM 765 N N . GLN A 1 96 ? -18.580 4.088 6.454 1.00 80.12 96 GLN A N 1
ATOM 766 C CA . GLN A 1 96 ? -19.114 5.058 7.411 1.00 80.12 96 GLN A CA 1
ATOM 767 C C . GLN A 1 96 ? -20.515 5.540 7.000 1.00 80.12 96 GLN A C 1
ATOM 769 O O . GLN A 1 96 ? -21.414 5.595 7.835 1.00 80.12 96 GLN A O 1
ATOM 774 N N . ASN A 1 97 ? -20.720 5.804 5.707 1.00 82.56 97 ASN A N 1
ATOM 775 C CA . ASN A 1 97 ? -22.014 6.234 5.169 1.00 82.56 97 ASN A CA 1
ATOM 776 C C . ASN A 1 97 ? -23.090 5.131 5.211 1.00 82.56 97 ASN A C 1
ATOM 778 O O . ASN A 1 97 ? -24.273 5.441 5.160 1.00 82.56 97 ASN A O 1
ATOM 782 N N . HIS A 1 98 ? -22.696 3.858 5.333 1.00 82.00 98 HIS A N 1
ATOM 783 C CA . HIS A 1 98 ? -23.603 2.705 5.430 1.00 82.00 98 HIS A CA 1
ATOM 784 C C . HIS A 1 98 ? -23.715 2.151 6.862 1.00 82.00 98 HIS A C 1
ATOM 786 O O . HIS A 1 98 ? -24.092 0.994 7.049 1.00 82.00 98 HIS A O 1
ATOM 792 N N . GLY A 1 99 ? -23.346 2.946 7.876 1.00 71.75 99 GLY A N 1
ATOM 793 C CA . GLY A 1 99 ? -23.485 2.578 9.289 1.00 71.75 99 GLY A CA 1
ATOM 794 C C . GLY A 1 99 ? -22.565 1.442 9.753 1.00 71.75 99 GLY A C 1
ATOM 795 O O . GLY A 1 99 ? -22.807 0.852 10.803 1.00 71.75 99 GLY A O 1
ATOM 796 N N . LYS A 1 100 ? -21.520 1.106 8.987 1.00 71.56 100 LYS A N 1
ATOM 797 C CA . LYS A 1 100 ? -20.527 0.091 9.367 1.00 71.56 100 LYS A CA 1
ATOM 798 C C . LYS A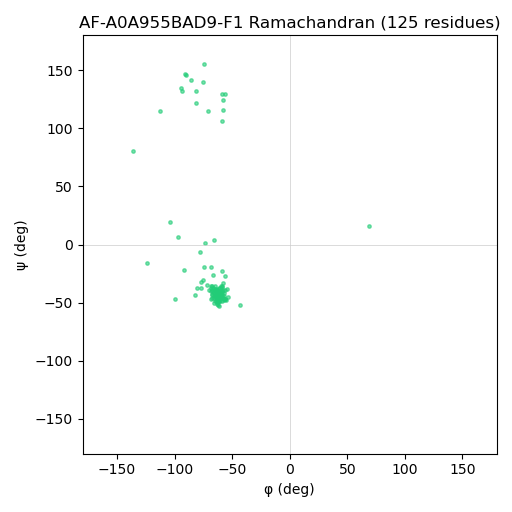 1 100 ? -19.383 0.744 10.143 1.00 71.56 100 LYS A C 1
ATOM 800 O O . LYS A 1 100 ? -18.994 1.873 9.843 1.00 71.56 100 LYS A O 1
ATOM 805 N N . GLU A 1 101 ? -18.817 0.021 11.112 1.00 67.06 101 GLU A N 1
ATOM 806 C CA . GLU A 1 101 ? -17.643 0.494 11.852 1.00 67.06 101 GLU A CA 1
ATOM 807 C C . GLU A 1 101 ? -16.492 0.831 10.897 1.00 67.06 101 GLU A C 1
ATOM 809 O O . GLU A 1 101 ? -16.105 0.023 10.045 1.00 67.06 101 GLU A O 1
ATOM 814 N N . LYS A 1 102 ? -15.933 2.032 11.070 1.00 60.81 102 LYS A N 1
ATOM 815 C CA . LYS A 1 102 ? -14.755 2.493 10.341 1.00 60.81 102 LYS A CA 1
ATOM 816 C C . LYS A 1 102 ? -13.544 1.722 10.858 1.00 60.81 102 LYS A C 1
ATOM 818 O O . LYS A 1 102 ? -13.178 1.852 12.027 1.00 60.81 102 LYS A O 1
ATOM 823 N N . ARG A 1 103 ? -12.934 0.899 10.010 1.00 64.62 103 ARG A N 1
ATOM 824 C CA . ARG A 1 103 ? -11.742 0.131 10.381 1.00 64.62 103 ARG A CA 1
ATOM 825 C C . ARG A 1 103 ? -10.533 1.057 10.426 1.00 64.62 103 ARG A C 1
ATOM 827 O O . ARG A 1 103 ? -10.497 2.084 9.758 1.00 64.62 103 ARG A O 1
ATOM 834 N N . LEU A 1 104 ? -9.507 0.701 11.195 1.00 62.41 104 LEU A N 1
ATOM 835 C CA . LEU A 1 104 ? -8.253 1.464 11.182 1.00 62.41 104 LEU A CA 1
ATOM 836 C C . LEU A 1 104 ? -7.654 1.469 9.760 1.00 62.41 104 LEU A C 1
ATOM 838 O O . LEU A 1 104 ? -7.267 2.525 9.269 1.00 62.41 104 LEU A O 1
ATOM 842 N N . LEU A 1 105 ? -7.714 0.332 9.063 1.00 58.34 105 LEU A N 1
ATOM 843 C CA . LEU A 1 105 ? -7.259 0.145 7.678 1.00 58.34 105 LEU A CA 1
ATOM 844 C C . LEU A 1 105 ? -7.950 1.067 6.664 1.00 58.34 105 LEU A C 1
ATOM 846 O O . LEU A 1 105 ? -7.372 1.382 5.634 1.00 58.34 105 LEU A O 1
ATOM 850 N N . ASP A 1 106 ? -9.139 1.568 6.997 1.00 61.59 106 ASP A N 1
ATOM 851 C CA . ASP A 1 106 ? -9.911 2.497 6.173 1.00 61.59 106 ASP A CA 1
ATOM 852 C C . ASP A 1 106 ? -9.318 3.931 6.174 1.00 61.59 106 ASP A C 1
ATOM 854 O O . ASP A 1 106 ? -9.887 4.860 5.593 1.00 61.59 106 ASP A O 1
ATOM 858 N N . ARG A 1 107 ? -8.196 4.160 6.876 1.00 74.00 107 ARG A N 1
ATOM 859 C CA . ARG A 1 107 ? -7.445 5.422 6.850 1.00 74.00 107 ARG A CA 1
ATOM 860 C C . ARG A 1 107 ? -6.330 5.351 5.817 1.00 74.00 107 ARG A C 1
ATOM 862 O O . ARG A 1 107 ? -5.494 4.449 5.878 1.00 74.00 107 ARG A O 1
ATOM 869 N N . PHE A 1 108 ? -6.244 6.394 4.988 1.00 79.94 108 PHE A N 1
ATOM 870 C CA . PHE A 1 108 ? -5.184 6.575 3.994 1.00 79.94 108 PHE A CA 1
ATOM 871 C C . PHE A 1 108 ? -3.800 6.240 4.555 1.00 79.94 108 PHE A C 1
ATOM 873 O O . PHE A 1 108 ? -3.101 5.415 3.988 1.00 79.94 108 PHE A O 1
ATOM 880 N N . SER A 1 109 ? -3.421 6.820 5.701 1.00 75.38 109 SER A N 1
ATOM 881 C CA . SER A 1 109 ? -2.078 6.654 6.271 1.00 75.38 109 SER A CA 1
ATOM 882 C C . SER A 1 109 ? -1.722 5.198 6.566 1.00 75.38 109 SER A C 1
ATOM 884 O O . SER A 1 109 ? -0.574 4.809 6.398 1.00 75.38 109 SER A O 1
ATOM 886 N N . TYR A 1 110 ? -2.685 4.383 6.998 1.00 76.00 110 TYR A N 1
ATOM 887 C CA . TYR A 1 110 ? -2.424 2.994 7.373 1.00 76.00 110 TYR A CA 1
ATOM 888 C C . TYR A 1 110 ? -2.398 2.087 6.147 1.00 76.00 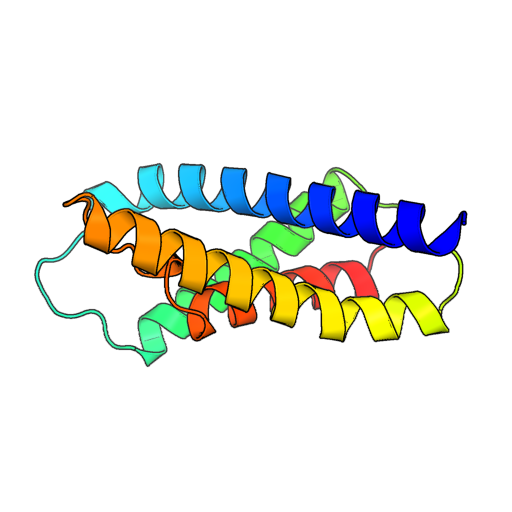110 TYR A C 1
ATOM 890 O O . TYR A 1 110 ? -1.468 1.295 6.003 1.00 76.00 110 TYR A O 1
ATOM 898 N N . GLY A 1 111 ? -3.355 2.270 5.233 1.00 78.50 111 GLY A N 1
ATOM 899 C CA . GLY A 1 111 ? -3.355 1.599 3.937 1.00 78.50 111 GLY A CA 1
ATOM 900 C C . GLY A 1 111 ? -2.103 1.920 3.114 1.00 78.50 111 GLY A C 1
ATOM 901 O O . GLY A 1 111 ? -1.454 1.016 2.597 1.00 78.50 111 GLY A O 1
ATOM 902 N N . PHE A 1 112 ? -1.697 3.192 3.081 1.00 85.75 112 PHE A N 1
ATOM 903 C CA . PHE A 1 112 ? -0.469 3.657 2.437 1.00 85.75 112 PHE A CA 1
ATOM 904 C C . PHE A 1 112 ? 0.783 3.041 3.070 1.00 85.75 112 PHE A C 1
ATOM 906 O O . PHE A 1 112 ? 1.604 2.479 2.352 1.00 85.75 112 PHE A O 1
ATOM 913 N N . SER A 1 113 ? 0.946 3.110 4.399 1.00 84.31 113 SER A N 1
ATOM 914 C CA . SER A 1 113 ? 2.132 2.556 5.071 1.00 84.31 113 SER A CA 1
ATOM 915 C C . SER A 1 113 ? 2.247 1.042 4.895 1.00 84.31 113 SER A C 1
ATOM 917 O O . SER A 1 113 ? 3.351 0.538 4.674 1.00 84.31 113 SER A O 1
ATOM 919 N N . PHE A 1 114 ? 1.124 0.321 4.944 1.00 85.44 114 PHE A N 1
ATOM 920 C CA . PHE A 1 114 ? 1.084 -1.106 4.634 1.00 85.44 114 PHE A CA 1
ATOM 921 C C . PHE A 1 114 ? 1.515 -1.362 3.181 1.00 85.44 114 PHE A C 1
ATOM 923 O O . PHE A 1 114 ? 2.425 -2.151 2.930 1.00 85.44 114 PHE A O 1
ATOM 930 N N . ALA A 1 115 ? 0.891 -0.675 2.220 1.00 86.50 115 ALA A N 1
ATOM 931 C CA . ALA A 1 115 ? 1.146 -0.884 0.798 1.00 86.50 115 ALA A CA 1
ATOM 932 C C . ALA A 1 115 ? 2.587 -0.541 0.412 1.00 86.50 115 ALA A C 1
ATOM 934 O O . ALA A 1 115 ? 3.225 -1.276 -0.335 1.00 86.50 115 ALA A O 1
ATOM 935 N N . LEU A 1 116 ? 3.125 0.544 0.969 1.00 88.81 116 LEU A N 1
ATOM 936 C CA . LEU A 1 116 ? 4.492 0.984 0.724 1.00 88.81 116 LEU A CA 1
ATOM 937 C C . LEU A 1 116 ? 5.510 -0.037 1.230 1.00 88.81 116 LEU A C 1
ATOM 939 O O . LEU A 1 116 ? 6.442 -0.382 0.514 1.00 88.81 116 LEU A O 1
ATOM 943 N N . THR A 1 117 ? 5.343 -0.530 2.457 1.00 89.88 117 THR A N 1
ATOM 944 C CA . THR A 1 117 ? 6.289 -1.490 3.051 1.00 89.88 117 THR A CA 1
ATOM 945 C C . THR A 1 117 ? 6.240 -2.845 2.352 1.00 89.88 117 THR A C 1
ATOM 947 O O . THR A 1 117 ? 7.286 -3.438 2.096 1.00 89.88 117 THR A O 1
ATOM 950 N N . MET A 1 118 ? 5.054 -3.286 1.938 1.00 87.56 118 MET A N 1
ATOM 951 C CA . MET A 1 118 ? 4.883 -4.461 1.087 1.00 87.56 118 MET A CA 1
ATOM 952 C C . MET A 1 118 ? 5.554 -4.283 -0.283 1.00 87.56 118 MET A C 1
ATOM 954 O O . MET A 1 118 ? 6.332 -5.139 -0.712 1.00 87.56 118 MET A O 1
ATOM 958 N N . GLY A 1 119 ? 5.285 -3.157 -0.951 1.00 87.00 119 GLY A N 1
ATOM 959 C CA . GLY A 1 119 ? 5.869 -2.810 -2.243 1.00 87.00 119 GLY A CA 1
ATOM 960 C C . GLY A 1 119 ? 7.392 -2.709 -2.182 1.00 87.00 119 GLY A C 1
ATOM 961 O O . GLY A 1 119 ? 8.063 -3.172 -3.098 1.00 87.00 119 GLY A O 1
ATOM 962 N N . LEU A 1 120 ? 7.951 -2.194 -1.079 1.00 90.56 120 LEU A N 1
ATOM 963 C CA . LEU A 1 120 ? 9.396 -2.147 -0.836 1.00 90.56 120 LEU A CA 1
ATOM 964 C C . LEU A 1 120 ? 10.016 -3.544 -0.778 1.00 90.56 120 LEU A C 1
ATOM 966 O O . LEU A 1 120 ? 11.044 -3.770 -1.413 1.00 90.56 120 LEU A O 1
ATOM 970 N N . ILE A 1 121 ? 9.391 -4.485 -0.061 1.00 91.62 121 ILE A N 1
ATOM 971 C CA . ILE A 1 121 ? 9.868 -5.874 -0.008 1.00 91.62 121 ILE A CA 1
ATOM 972 C C . ILE A 1 121 ? 9.841 -6.501 -1.402 1.00 91.62 121 ILE A C 1
ATOM 974 O O . ILE A 1 121 ? 10.835 -7.085 -1.830 1.00 91.62 121 ILE A O 1
ATOM 978 N N . ARG A 1 122 ? 8.746 -6.340 -2.152 1.00 87.31 122 ARG A N 1
ATOM 979 C CA . ARG A 1 122 ? 8.675 -6.868 -3.521 1.00 87.31 122 ARG A CA 1
ATOM 980 C C . ARG A 1 122 ? 9.723 -6.221 -4.422 1.00 87.31 122 ARG A C 1
ATOM 982 O O . ARG A 1 122 ? 10.481 -6.936 -5.060 1.00 87.31 122 ARG A O 1
ATOM 989 N N . TYR A 1 123 ? 9.834 -4.897 -4.421 1.00 86.94 123 TYR A N 1
ATOM 990 C CA . TYR A 1 123 ? 10.811 -4.175 -5.236 1.00 86.94 123 TYR A CA 1
ATOM 991 C C . TYR A 1 123 ? 12.256 -4.611 -4.945 1.00 86.94 123 TYR A C 1
ATOM 993 O O . TYR A 1 123 ? 13.055 -4.731 -5.871 1.00 86.94 123 TYR A O 1
ATOM 1001 N N . ALA A 1 124 ? 12.591 -4.864 -3.677 1.00 87.38 124 ALA A N 1
ATOM 1002 C CA . ALA A 1 124 ? 13.938 -5.254 -3.270 1.00 87.38 124 ALA A CA 1
ATOM 1003 C C . ALA A 1 124 ? 14.277 -6.727 -3.562 1.00 87.38 124 ALA A C 1
ATOM 1005 O O . ALA A 1 124 ? 15.443 -7.032 -3.807 1.00 87.38 124 ALA A O 1
ATOM 1006 N N . PHE A 1 125 ? 13.294 -7.634 -3.510 1.00 86.75 125 PHE A N 1
ATOM 1007 C CA . PHE A 1 125 ? 13.561 -9.078 -3.483 1.00 86.75 125 PHE A CA 1
ATOM 1008 C C . PHE A 1 125 ? 12.885 -9.900 -4.587 1.00 86.75 125 PHE A C 1
ATOM 1010 O O . PHE A 1 125 ? 13.292 -11.046 -4.799 1.00 86.75 125 PHE A O 1
ATOM 1017 N N . ALA A 1 126 ? 11.875 -9.372 -5.284 1.00 83.50 126 ALA A N 1
ATOM 1018 C CA . ALA A 1 126 ? 11.259 -10.078 -6.406 1.00 83.50 126 ALA A CA 1
ATOM 1019 C C . ALA A 1 126 ? 12.163 -10.019 -7.640 1.00 83.50 126 ALA A C 1
ATOM 1021 O O . ALA A 1 126 ? 12.796 -8.999 -7.925 1.00 83.50 126 ALA A O 1
ATOM 1022 N N . ARG A 1 127 ? 12.222 -11.145 -8.348 1.00 72.19 127 ARG A N 1
ATOM 1023 C CA . ARG A 1 127 ? 13.112 -11.376 -9.487 1.00 72.19 127 ARG A CA 1
ATOM 1024 C C . ARG A 1 127 ? 12.463 -10.814 -10.752 1.00 72.19 127 ARG A C 1
ATOM 1026 O O . ARG A 1 127 ? 11.257 -11.069 -10.945 1.00 72.19 127 ARG A O 1
#

Nearest PDB structures (foldseek):
  8xma-assembly1_A  TM=3.008E-01  e=4.701E+00  Homo sapiens

pLDDT: mean 78.83, std 8.64, range [54.44, 91.62]

Sequence (127 aa):
MEFIFELLVQFLGELLVQLLMELGFRAIAEPFRTDRPANVFLALAGYILMGLIGGQISLWLMPEHFIDSQALRRVNLVVTPILLGFVFEVVGKYRQNHGKEKRLLDRFSYGFSFALTMGLIRYAFAR

Foldseek 3Di:
DLLVVLLVVVLVLLVVLVVVLVVVCCVVCVVVDDPDDDDPVVLLVVLLVSLLVSLVVSCVVAQARSDPDLVSLVVSLPVSLQVQLVVLCVVQVVCVVVVHDRDPSSHSSSSSSSSNSSSVSSSVGRD